Protein AF-A0A924TI58-F1 (afdb_monomer_lite)

Sequence (88 aa):
KEVIDAILAMRILIQFIAQAIGLLLLVKRKGKAHFAWRMPLYPLPALIAIVFWGYIFYSTGTKMMLGGLTVIGLGLLAYFVKERVTAD

pLDDT: mean 74.97, std 7.77, range [42.38, 85.56]

Structure (mmCIF, N/CA/C/O backbone):
data_AF-A0A924TI58-F1
#
_entry.id   AF-A0A924TI58-F1
#
loop_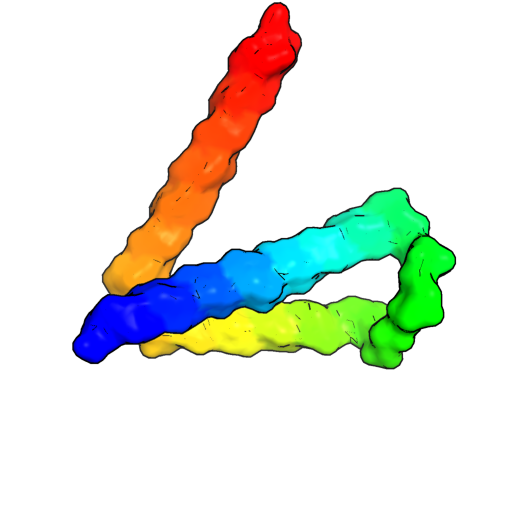
_atom_site.group_PDB
_atom_site.id
_atom_site.type_symbol
_atom_site.label_atom_id
_atom_site.label_alt_id
_atom_site.label_comp_id
_atom_site.label_asym_id
_atom_site.label_entity_id
_atom_site.label_seq_id
_atom_site.pdbx_PDB_ins_code
_atom_site.Cartn_x
_atom_site.Cartn_y
_atom_site.Cartn_z
_atom_site.occupancy
_atom_site.B_iso_or_equiv
_atom_site.auth_seq_id
_atom_site.auth_comp_id
_atom_site.auth_asym_id
_atom_site.auth_atom_id
_atom_site.pdbx_PDB_model_num
ATOM 1 N N . LYS A 1 1 ? 3.423 16.891 17.834 1.00 52.28 1 LYS A N 1
ATOM 2 C CA . LYS A 1 1 ? 2.328 15.899 17.701 1.00 52.28 1 LYS A CA 1
ATOM 3 C C . LYS A 1 1 ? 2.098 15.564 16.231 1.00 52.28 1 LYS A C 1
ATOM 5 O O . LYS A 1 1 ? 2.337 14.422 15.880 1.00 52.28 1 LYS A O 1
ATOM 10 N N . GLU A 1 2 ? 1.883 16.559 15.365 1.00 62.66 2 GLU A N 1
ATOM 11 C CA . GLU A 1 2 ? 1.646 16.335 13.923 1.00 62.66 2 GLU A CA 1
ATOM 12 C C . GLU A 1 2 ? 2.743 15.547 13.175 1.00 62.66 2 GLU A C 1
ATOM 14 O O . GLU A 1 2 ? 2.436 14.758 12.290 1.00 62.66 2 GLU A O 1
ATOM 19 N N . VAL A 1 3 ? 4.020 15.682 13.557 1.00 65.44 3 VAL A N 1
ATOM 20 C CA . VAL A 1 3 ? 5.128 14.939 12.914 1.00 65.44 3 VAL A CA 1
ATOM 21 C C . VAL A 1 3 ? 5.082 13.433 13.211 1.00 65.44 3 VAL A C 1
ATOM 23 O O . VAL A 1 3 ? 5.418 12.624 12.347 1.00 65.44 3 VAL A O 1
ATOM 26 N N . ILE A 1 4 ? 4.658 13.045 14.420 1.00 71.31 4 ILE A N 1
ATOM 27 C CA . ILE A 1 4 ? 4.560 11.630 14.813 1.00 71.31 4 ILE A CA 1
ATOM 28 C C . ILE A 1 4 ? 3.399 10.982 14.062 1.00 71.31 4 ILE A C 1
ATOM 30 O O . ILE A 1 4 ? 3.571 9.903 13.501 1.00 71.31 4 ILE A O 1
ATOM 34 N N . ASP A 1 5 ? 2.267 11.680 13.976 1.00 71.25 5 ASP A N 1
ATOM 35 C CA . ASP A 1 5 ? 1.088 11.212 13.246 1.00 71.25 5 ASP A CA 1
ATOM 36 C C . ASP A 1 5 ? 1.387 11.071 11.742 1.00 71.25 5 ASP A C 1
ATOM 38 O O . ASP A 1 5 ? 1.033 10.065 11.125 1.00 71.25 5 ASP A O 1
ATOM 42 N N . ALA A 1 6 ? 2.139 12.017 11.163 1.00 68.19 6 ALA A N 1
ATOM 43 C CA . ALA A 1 6 ? 2.587 11.962 9.771 1.00 68.19 6 ALA A CA 1
ATOM 44 C C . ALA A 1 6 ? 3.524 10.774 9.483 1.00 68.19 6 ALA A C 1
ATOM 46 O O . ALA A 1 6 ? 3.312 10.033 8.518 1.00 68.19 6 ALA A O 1
ATOM 47 N N . ILE A 1 7 ? 4.541 10.555 10.326 1.00 75.81 7 ILE A N 1
ATOM 48 C CA . ILE A 1 7 ? 5.471 9.421 10.185 1.00 75.81 7 ILE A CA 1
ATOM 49 C C . ILE A 1 7 ? 4.745 8.086 10.385 1.00 75.81 7 ILE A C 1
ATOM 51 O O . ILE A 1 7 ? 5.015 7.123 9.659 1.00 75.81 7 ILE A O 1
ATOM 55 N N . LEU A 1 8 ? 3.809 8.023 11.337 1.00 74.19 8 LEU A N 1
ATOM 56 C CA . LEU A 1 8 ? 3.018 6.827 11.604 1.00 74.19 8 LEU A CA 1
ATOM 57 C C . LEU A 1 8 ? 2.135 6.473 10.399 1.00 74.19 8 LEU A C 1
ATOM 59 O O . LEU A 1 8 ? 2.164 5.333 9.938 1.00 74.19 8 LEU A O 1
ATOM 63 N N . ALA A 1 9 ? 1.428 7.450 9.826 1.00 73.56 9 ALA A N 1
ATOM 64 C CA . ALA A 1 9 ? 0.586 7.239 8.650 1.00 73.56 9 ALA A CA 1
ATOM 65 C C . ALA A 1 9 ? 1.387 6.796 7.416 1.00 73.56 9 ALA A C 1
ATOM 67 O O . ALA A 1 9 ? 0.966 5.891 6.691 1.00 73.56 9 ALA A O 1
ATOM 68 N N . MET A 1 10 ? 2.570 7.383 7.199 1.00 71.44 10 MET A N 1
ATOM 69 C CA . MET A 1 10 ? 3.444 7.012 6.085 1.00 71.44 10 MET A CA 1
ATOM 70 C C . MET A 1 10 ? 3.928 5.559 6.209 1.00 71.44 10 MET A C 1
ATOM 72 O O . MET A 1 10 ? 3.904 4.811 5.227 1.00 71.44 10 MET 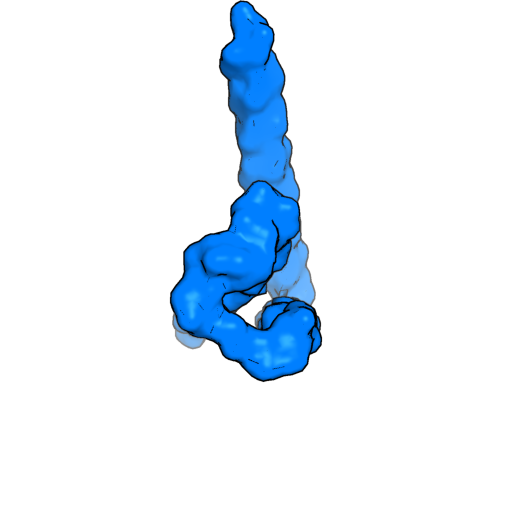A O 1
ATOM 76 N N . ARG A 1 11 ? 4.302 5.125 7.424 1.00 78.25 11 ARG A N 1
ATOM 77 C CA . ARG A 1 11 ? 4.659 3.723 7.689 1.00 78.25 11 ARG A CA 1
ATOM 78 C C . ARG A 1 11 ? 3.484 2.783 7.466 1.00 78.25 11 ARG A C 1
ATOM 80 O O . ARG A 1 11 ? 3.679 1.739 6.856 1.00 78.25 11 ARG A O 1
ATOM 87 N N . ILE A 1 12 ? 2.280 3.154 7.892 1.00 75.00 12 ILE A N 1
ATOM 88 C CA . ILE A 1 12 ? 1.095 2.307 7.725 1.00 75.00 12 ILE A CA 1
ATOM 89 C C . ILE A 1 12 ? 0.812 2.012 6.247 1.00 75.00 12 ILE A C 1
ATOM 91 O O . ILE A 1 12 ? 0.624 0.858 5.855 1.00 75.00 12 ILE A O 1
ATOM 95 N N . LEU A 1 13 ? 0.850 3.049 5.413 1.00 72.75 13 LEU A N 1
ATOM 96 C CA . LEU A 1 13 ? 0.617 2.928 3.977 1.00 72.75 13 LEU A CA 1
ATOM 97 C C . LEU A 1 13 ? 1.675 2.065 3.282 1.00 72.75 13 LEU A C 1
ATOM 99 O O . LEU A 1 13 ? 1.345 1.122 2.564 1.00 72.75 13 LEU A O 1
ATOM 103 N N . ILE A 1 14 ? 2.953 2.377 3.484 1.00 76.81 14 ILE A N 1
ATOM 104 C CA . ILE A 1 14 ? 4.026 1.736 2.715 1.00 76.81 14 ILE A CA 1
ATOM 105 C C . ILE A 1 14 ? 4.351 0.349 3.280 1.00 76.81 14 ILE A C 1
ATOM 107 O O . ILE A 1 14 ? 4.496 -0.610 2.526 1.00 76.81 14 ILE A O 1
ATOM 111 N N . GLN A 1 15 ? 4.459 0.209 4.602 1.00 81.00 15 GLN A N 1
ATOM 112 C CA . GLN A 1 15 ? 4.898 -1.049 5.210 1.00 81.00 15 GLN A CA 1
ATOM 113 C C . GLN A 1 15 ? 3.768 -2.063 5.327 1.00 81.00 15 GLN A C 1
ATOM 115 O O . GLN A 1 15 ? 4.028 -3.237 5.116 1.00 81.00 15 GLN A O 1
ATOM 120 N N . PHE A 1 16 ? 2.526 -1.659 5.604 1.00 82.50 16 PHE A N 1
ATOM 121 C CA . PHE A 1 16 ? 1.445 -2.638 5.736 1.00 82.50 16 PHE A CA 1
ATOM 122 C C . PHE A 1 16 ? 0.637 -2.798 4.451 1.00 82.50 16 PHE A C 1
ATOM 124 O O . PHE A 1 16 ? 0.473 -3.923 3.982 1.00 82.50 16 PHE A O 1
ATOM 131 N N . ILE A 1 17 ? 0.170 -1.705 3.837 1.00 82.69 17 ILE A N 1
ATOM 132 C CA . ILE A 1 17 ? -0.695 -1.804 2.649 1.00 82.69 17 ILE A CA 1
ATOM 133 C C . ILE A 1 17 ? 0.118 -2.200 1.412 1.00 82.69 17 ILE A C 1
ATOM 135 O O . ILE A 1 17 ? -0.218 -3.186 0.752 1.00 82.69 17 ILE A O 1
ATOM 139 N N . ALA A 1 18 ? 1.211 -1.492 1.105 1.00 82.69 18 ALA A N 1
ATOM 140 C CA . ALA A 1 18 ? 1.988 -1.791 -0.100 1.00 82.69 18 ALA A CA 1
ATOM 141 C C . ALA A 1 18 ? 2.662 -3.172 -0.031 1.00 82.69 18 ALA A C 1
ATOM 143 O O . ALA A 1 18 ? 2.672 -3.890 -1.032 1.00 82.69 18 ALA A O 1
ATOM 144 N N . GLN A 1 19 ? 3.151 -3.601 1.140 1.00 82.00 19 GLN A N 1
ATOM 145 C CA . GLN A 1 19 ? 3.689 -4.960 1.293 1.00 82.00 19 GLN A CA 1
ATOM 146 C C . GLN A 1 19 ? 2.606 -6.039 1.189 1.00 82.00 19 GLN A C 1
ATOM 148 O O . GLN A 1 19 ? 2.854 -7.071 0.566 1.00 82.00 19 GLN A O 1
ATOM 153 N N . ALA A 1 20 ? 1.400 -5.813 1.725 1.00 84.50 20 ALA A N 1
ATOM 154 C CA . ALA A 1 20 ? 0.294 -6.759 1.579 1.00 84.50 20 ALA A CA 1
ATOM 155 C C . ALA A 1 20 ? -0.131 -6.916 0.109 1.00 84.50 20 ALA A C 1
ATOM 157 O O . ALA A 1 20 ? -0.290 -8.040 -0.371 1.00 84.50 20 ALA A O 1
ATOM 158 N N . ILE A 1 21 ? -0.237 -5.810 -0.635 1.00 82.88 21 ILE A N 1
ATOM 159 C CA . ILE A 1 21 ? -0.507 -5.834 -2.082 1.00 82.88 21 ILE A CA 1
ATOM 160 C C . ILE A 1 21 ? 0.643 -6.518 -2.834 1.00 82.88 21 ILE A C 1
ATOM 162 O O . ILE A 1 21 ? 0.400 -7.362 -3.697 1.00 82.88 21 ILE A O 1
ATOM 166 N N . GLY A 1 22 ? 1.893 -6.204 -2.483 1.00 84.88 22 GLY A N 1
ATOM 167 C CA . GLY A 1 22 ? 3.081 -6.830 -3.060 1.00 84.88 22 GLY A CA 1
ATOM 168 C C . GLY A 1 22 ? 3.092 -8.345 -2.864 1.00 84.88 22 GLY A C 1
ATOM 169 O O . GLY A 1 22 ? 3.371 -9.084 -3.808 1.00 84.88 22 GLY A O 1
ATOM 170 N N . LEU A 1 23 ? 2.699 -8.822 -1.681 1.00 85.12 23 LEU A N 1
ATOM 171 C CA . LEU A 1 23 ? 2.547 -10.246 -1.397 1.00 85.12 23 LEU A CA 1
ATOM 172 C C . LEU A 1 23 ? 1.445 -10.879 -2.258 1.00 85.12 23 LEU A C 1
ATOM 174 O O . LEU A 1 23 ? 1.678 -11.932 -2.848 1.00 85.12 23 LEU A O 1
ATOM 178 N N . LEU A 1 24 ? 0.275 -10.240 -2.374 1.00 81.56 24 LEU A N 1
ATOM 179 C CA . LEU A 1 24 ? -0.824 -10.725 -3.222 1.00 81.56 24 LEU A CA 1
ATOM 180 C C . LEU A 1 24 ? -0.394 -10.838 -4.694 1.00 81.56 24 LEU A C 1
ATOM 182 O O . LEU A 1 24 ? -0.666 -11.847 -5.351 1.00 81.56 24 LEU A O 1
ATOM 186 N N . LEU A 1 25 ? 0.332 -9.840 -5.203 1.00 82.19 25 LEU A N 1
ATOM 187 C CA . LEU A 1 25 ? 0.863 -9.845 -6.566 1.00 82.19 25 LEU A CA 1
ATOM 188 C C . LEU A 1 25 ? 1.946 -10.919 -6.751 1.00 82.19 25 LEU A C 1
ATOM 190 O O . LEU A 1 25 ? 1.962 -11.610 -7.771 1.00 82.19 25 LEU A O 1
ATOM 194 N N . LEU A 1 26 ? 2.829 -11.095 -5.766 1.00 84.00 26 LEU A N 1
ATOM 195 C CA . LEU A 1 26 ? 3.889 -12.100 -5.801 1.00 84.00 26 LEU A CA 1
ATOM 196 C C . LEU A 1 26 ? 3.320 -13.523 -5.762 1.00 84.00 26 LEU A C 1
ATOM 198 O O . LEU A 1 26 ? 3.772 -14.374 -6.528 1.00 84.00 26 LEU A O 1
ATOM 202 N N . VAL A 1 27 ? 2.284 -13.771 -4.953 1.00 83.19 27 VAL A N 1
ATOM 203 C CA . VAL A 1 27 ? 1.559 -15.051 -4.944 1.00 83.19 27 VAL A CA 1
ATOM 204 C C . VAL A 1 27 ? 0.878 -15.309 -6.287 1.00 83.19 27 VAL A C 1
ATOM 206 O O . VAL A 1 27 ? 0.918 -16.441 -6.767 1.00 83.19 27 VAL A O 1
ATOM 209 N N . LYS A 1 28 ? 0.320 -14.280 -6.938 1.00 79.19 28 LYS A N 1
ATOM 210 C CA . LYS A 1 28 ? -0.249 -14.414 -8.289 1.00 79.19 28 LYS A CA 1
ATOM 211 C C . LYS A 1 28 ? 0.817 -14.754 -9.339 1.00 79.19 28 LYS A C 1
ATOM 213 O O . LYS A 1 28 ? 0.538 -15.537 -10.238 1.00 79.19 28 LYS A O 1
ATOM 218 N N . ARG A 1 29 ? 2.027 -14.187 -9.230 1.00 82.88 29 ARG A N 1
ATOM 219 C CA . ARG A 1 29 ? 3.121 -14.393 -10.201 1.00 82.88 29 ARG A CA 1
ATOM 220 C C . ARG A 1 29 ? 3.878 -15.708 -10.019 1.00 82.88 29 ARG A C 1
ATOM 222 O O . ARG A 1 29 ? 4.175 -16.366 -11.007 1.00 82.88 29 ARG A O 1
ATOM 229 N N . LYS A 1 30 ? 4.232 -16.075 -8.786 1.00 82.06 30 LYS A N 1
ATOM 230 C CA . LYS A 1 30 ? 5.070 -17.256 -8.496 1.00 82.06 30 LYS A CA 1
ATOM 231 C C . LYS A 1 30 ? 4.291 -18.469 -7.986 1.00 82.06 30 LYS A C 1
ATOM 233 O O . LYS A 1 30 ? 4.863 -19.546 -7.845 1.00 82.06 30 LYS A O 1
ATOM 238 N N . GLY A 1 31 ? 2.993 -18.311 -7.735 1.00 76.00 31 GLY A N 1
ATOM 239 C CA . GLY A 1 31 ? 2.134 -19.366 -7.213 1.00 76.00 31 GLY A CA 1
ATOM 240 C C . GLY A 1 31 ? 2.372 -19.654 -5.728 1.00 76.00 31 GLY A C 1
ATOM 241 O O . GLY A 1 31 ? 3.416 -19.352 -5.148 1.00 76.00 31 GLY A O 1
ATOM 242 N N . LYS A 1 32 ? 1.381 -20.281 -5.085 1.00 71.06 32 LYS A N 1
ATOM 243 C CA . LYS A 1 32 ? 1.414 -20.601 -3.644 1.00 71.06 32 LYS A CA 1
ATOM 244 C C . LYS A 1 32 ? 2.518 -21.601 -3.260 1.00 71.06 32 LYS A C 1
ATOM 246 O O . LYS A 1 32 ? 2.869 -21.687 -2.090 1.00 71.06 32 LYS A O 1
ATOM 251 N N . ALA A 1 33 ? 3.060 -22.343 -4.229 1.00 71.19 33 ALA A N 1
ATOM 252 C CA . ALA A 1 33 ? 4.122 -23.327 -4.020 1.00 71.19 33 ALA A CA 1
ATOM 253 C C . ALA A 1 33 ? 5.511 -22.700 -3.794 1.00 71.19 33 ALA A C 1
ATOM 255 O O . ALA A 1 33 ? 6.397 -23.375 -3.285 1.00 71.19 33 ALA A O 1
ATOM 256 N N . HIS A 1 34 ? 5.699 -21.417 -4.131 1.00 76.81 34 HIS A N 1
ATOM 257 C CA . HIS A 1 34 ? 6.971 -20.719 -3.925 1.00 76.81 34 HIS A CA 1
ATOM 258 C C . HIS A 1 34 ? 7.219 -20.319 -2.460 1.00 76.81 34 HIS A C 1
ATOM 260 O O . HIS A 1 34 ? 8.350 -20.025 -2.084 1.00 76.81 34 HIS A O 1
ATOM 266 N N . PHE A 1 35 ? 6.176 -20.294 -1.624 1.00 76.00 35 PHE A N 1
ATOM 267 C CA . PHE A 1 35 ? 6.284 -19.868 -0.232 1.00 76.00 35 PHE A CA 1
ATOM 268 C C . PHE A 1 35 ? 6.443 -21.073 0.695 1.00 76.00 35 PHE A C 1
ATOM 270 O O . PHE A 1 35 ? 5.559 -21.928 0.772 1.00 76.00 35 PHE A O 1
ATOM 277 N N . ALA A 1 36 ? 7.558 -21.108 1.433 1.00 68.94 36 ALA A N 1
ATOM 278 C CA . ALA A 1 36 ? 7.839 -22.134 2.440 1.00 68.94 36 ALA A CA 1
ATOM 279 C C . ALA A 1 36 ? 6.813 -22.119 3.589 1.00 68.94 36 ALA A C 1
ATOM 281 O O . ALA A 1 36 ? 6.481 -23.166 4.139 1.00 68.94 36 ALA A O 1
ATOM 282 N N . TRP A 1 37 ? 6.271 -20.939 3.913 1.00 68.06 37 TRP A N 1
ATOM 283 C CA . TRP A 1 37 ? 5.233 -20.766 4.925 1.00 68.06 37 TRP A CA 1
ATOM 284 C C . TRP A 1 37 ? 3.899 -20.391 4.274 1.00 68.06 37 TRP A C 1
ATOM 286 O O . TRP A 1 37 ? 3.782 -19.366 3.599 1.00 68.06 37 TRP A O 1
ATOM 296 N N . ARG A 1 38 ? 2.883 -21.237 4.463 1.00 67.12 38 ARG A N 1
ATOM 297 C CA . ARG A 1 38 ? 1.537 -21.032 3.915 1.00 67.12 38 ARG A CA 1
ATOM 298 C C . ARG A 1 38 ? 0.678 -20.363 4.979 1.00 67.12 38 ARG A C 1
ATOM 300 O O . ARG A 1 38 ? 0.394 -20.972 6.003 1.00 67.12 38 ARG A O 1
ATOM 307 N N . MET A 1 39 ? 0.245 -19.132 4.725 1.00 74.12 39 MET A N 1
ATOM 308 C CA . MET A 1 39 ? -0.712 -18.457 5.602 1.00 74.12 39 MET A CA 1
ATOM 309 C C . MET A 1 39 ? -2.019 -19.273 5.673 1.00 74.12 39 MET A C 1
ATOM 311 O O . MET A 1 39 ? -2.641 -19.500 4.625 1.00 74.12 39 MET A O 1
ATOM 315 N N . PRO A 1 40 ? -2.470 -19.706 6.865 1.00 70.75 40 PRO A N 1
ATOM 316 C CA . PRO A 1 40 ? -3.797 -20.291 7.012 1.00 70.75 40 PRO A CA 1
ATOM 317 C C . PRO A 1 40 ? -4.853 -19.244 6.607 1.00 70.75 40 PRO A C 1
ATOM 319 O O . PRO A 1 40 ? -4.727 -18.070 6.946 1.00 70.75 40 PRO A O 1
ATOM 322 N N . LEU A 1 41 ? -5.859 -19.654 5.824 1.00 75.44 41 LEU A N 1
ATOM 323 C CA . LEU A 1 41 ? -6.875 -18.785 5.193 1.00 75.44 41 LEU A CA 1
ATOM 324 C C . LEU A 1 41 ? -6.377 -17.780 4.130 1.00 75.44 41 LEU A C 1
ATOM 326 O O . LEU A 1 41 ? -7.081 -16.823 3.812 1.00 75.44 41 LEU A O 1
ATOM 330 N N . TYR A 1 42 ? -5.211 -17.972 3.509 1.00 67.38 42 TYR A N 1
ATOM 331 C CA . TYR A 1 42 ? -4.778 -17.071 2.430 1.00 67.38 42 TYR A CA 1
ATOM 332 C C . TYR A 1 42 ? -5.805 -16.994 1.274 1.00 67.38 42 TYR A C 1
ATOM 334 O O . TYR A 1 42 ? -6.110 -18.045 0.692 1.00 67.38 42 TYR A O 1
ATOM 342 N N . PRO A 1 43 ? -6.294 -15.797 0.868 1.00 75.94 43 PRO A N 1
ATOM 343 C CA . PRO A 1 43 ? -5.760 -14.448 1.136 1.00 75.94 43 PRO A CA 1
ATOM 344 C C . PRO A 1 43 ? -6.531 -13.583 2.166 1.00 75.94 43 PRO A C 1
ATOM 346 O O . PRO A 1 43 ? -6.291 -12.376 2.227 1.00 75.94 43 PRO A O 1
ATOM 349 N N . LEU A 1 44 ? -7.443 -14.144 2.973 1.00 80.25 44 LEU A N 1
ATOM 350 C CA . LEU A 1 44 ? -8.293 -13.368 3.898 1.00 80.25 44 LEU A CA 1
ATOM 351 C C . LEU A 1 44 ? -7.512 -12.454 4.863 1.00 80.25 44 LEU A C 1
ATOM 353 O O . LEU A 1 44 ? -7.851 -11.273 4.932 1.00 80.25 44 LEU A O 1
ATOM 357 N N . PRO A 1 45 ? -6.471 -12.927 5.583 1.00 81.38 45 PRO A N 1
ATOM 358 C CA . PRO A 1 45 ? -5.767 -12.093 6.561 1.00 81.38 45 PRO A CA 1
ATOM 359 C C . PRO A 1 45 ? -5.137 -10.841 5.939 1.00 81.38 45 PRO A C 1
ATOM 361 O O . PRO A 1 45 ? -5.166 -9.767 6.534 1.00 81.38 45 PRO A O 1
ATOM 364 N N . ALA A 1 46 ? -4.610 -10.965 4.716 1.00 83.19 46 ALA A N 1
ATOM 365 C CA . ALA A 1 46 ? -4.011 -9.849 3.990 1.00 83.19 46 ALA A CA 1
ATOM 366 C C . ALA A 1 46 ? -5.065 -8.815 3.564 1.00 83.19 46 ALA A C 1
ATOM 368 O O . ALA A 1 46 ? -4.840 -7.616 3.706 1.00 83.19 46 ALA A O 1
ATOM 369 N N . LEU A 1 47 ? -6.231 -9.269 3.092 1.00 80.50 47 LEU A N 1
ATOM 370 C CA . LEU A 1 47 ? -7.358 -8.392 2.755 1.00 80.50 47 LEU A CA 1
ATOM 371 C C . LEU A 1 47 ? -7.875 -7.638 3.984 1.00 80.50 47 LEU A C 1
ATOM 373 O O . LEU A 1 47 ? -8.062 -6.425 3.916 1.00 80.50 47 LEU A O 1
ATOM 377 N N . ILE A 1 48 ? -8.043 -8.331 5.113 1.00 85.56 48 ILE A N 1
ATOM 378 C CA . ILE A 1 48 ? -8.470 -7.715 6.376 1.00 85.56 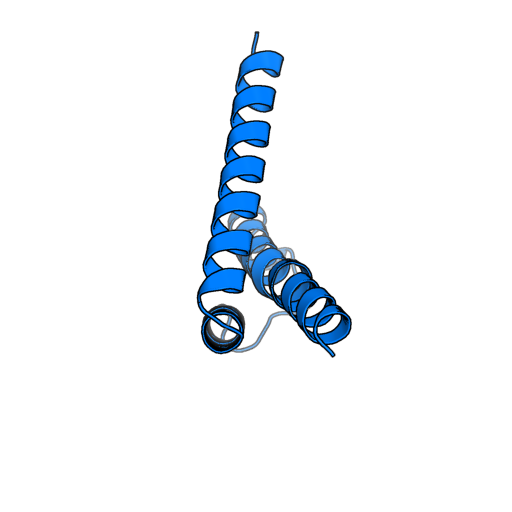48 ILE A CA 1
ATOM 379 C C . ILE A 1 48 ? -7.462 -6.650 6.812 1.00 85.56 48 ILE A C 1
ATOM 381 O O . ILE A 1 48 ? -7.868 -5.542 7.150 1.00 85.56 48 ILE A O 1
ATOM 385 N N . ALA A 1 49 ? -6.159 -6.943 6.744 1.00 83.38 49 ALA A N 1
ATOM 386 C CA . ALA A 1 49 ? -5.121 -5.972 7.075 1.00 83.38 49 ALA A CA 1
ATOM 387 C C . ALA A 1 49 ? -5.204 -4.720 6.186 1.00 83.38 49 ALA A C 1
ATOM 389 O O . ALA A 1 49 ? -5.163 -3.608 6.704 1.00 83.38 49 ALA A O 1
ATOM 390 N N . ILE A 1 50 ? -5.378 -4.880 4.869 1.00 80.62 50 ILE A N 1
ATOM 391 C CA . ILE A 1 50 ? -5.518 -3.746 3.941 1.00 80.62 50 ILE A CA 1
ATOM 392 C C . ILE A 1 50 ? -6.731 -2.883 4.308 1.00 80.62 50 ILE A C 1
ATOM 394 O O . ILE A 1 50 ? -6.608 -1.662 4.383 1.00 80.62 50 ILE A O 1
ATOM 398 N N . VAL A 1 51 ? -7.885 -3.503 4.572 1.00 81.19 51 VAL A N 1
ATOM 399 C CA . VAL A 1 51 ? -9.113 -2.784 4.948 1.00 81.19 51 VAL A CA 1
ATOM 400 C C . VAL A 1 51 ? -8.936 -2.057 6.281 1.00 81.19 51 VAL A C 1
ATOM 402 O O . VAL A 1 51 ? -9.276 -0.881 6.390 1.00 81.19 51 VAL A O 1
ATOM 405 N N . PHE A 1 52 ? -8.360 -2.724 7.279 1.00 84.50 52 PHE A N 1
ATOM 406 C CA . PHE A 1 52 ? -8.170 -2.167 8.615 1.00 84.50 52 PHE A CA 1
ATOM 407 C C . PHE A 1 52 ? -7.206 -0.974 8.605 1.00 84.50 52 PHE A C 1
ATOM 409 O O . PHE A 1 52 ? -7.506 0.083 9.158 1.00 84.50 52 PHE A O 1
ATOM 416 N N . TRP A 1 53 ? -6.075 -1.102 7.910 1.00 82.25 53 TRP A N 1
ATOM 417 C CA . TRP A 1 53 ? -5.115 -0.009 7.766 1.00 82.25 53 TRP A CA 1
ATOM 418 C C . TRP A 1 53 ? -5.649 1.130 6.895 1.00 82.25 53 TRP A C 1
ATOM 420 O O . TRP A 1 53 ? -5.397 2.293 7.205 1.00 82.25 53 TRP A O 1
ATOM 430 N N . GLY A 1 54 ? -6.440 0.822 5.862 1.00 78.31 54 GLY A N 1
ATOM 431 C CA . GLY A 1 54 ? -7.155 1.827 5.074 1.00 78.31 54 GLY A CA 1
ATOM 432 C C . GLY A 1 54 ? -8.155 2.624 5.916 1.00 78.31 54 GLY A C 1
ATOM 433 O O . GLY A 1 54 ? -8.228 3.846 5.796 1.00 78.31 54 GLY A O 1
ATOM 434 N N . TYR A 1 55 ? -8.865 1.957 6.829 1.00 79.00 55 TYR A N 1
ATOM 435 C CA . TYR A 1 55 ? -9.781 2.606 7.767 1.00 79.00 55 TYR A CA 1
ATOM 436 C C . TYR A 1 55 ? -9.052 3.511 8.770 1.00 79.00 55 TYR A C 1
ATOM 438 O O . TYR A 1 55 ? -9.459 4.654 8.978 1.00 79.00 55 TYR A O 1
ATOM 446 N N . ILE A 1 56 ? -7.934 3.052 9.345 1.00 76.81 56 ILE A N 1
ATOM 447 C CA . ILE A 1 56 ? -7.097 3.880 10.232 1.00 76.81 56 ILE A CA 1
ATOM 448 C C . ILE A 1 56 ? -6.578 5.114 9.484 1.00 76.81 56 ILE A C 1
ATOM 450 O O . ILE A 1 56 ? -6.617 6.225 10.017 1.00 76.81 56 ILE A O 1
ATOM 454 N N . PHE A 1 57 ? -6.150 4.943 8.232 1.00 71.12 57 PHE A N 1
ATOM 455 C CA . PHE A 1 57 ? -5.691 6.048 7.396 1.00 71.12 57 PHE A CA 1
ATOM 456 C C . PHE A 1 57 ? -6.802 7.076 7.136 1.00 71.12 57 PHE A C 1
ATOM 458 O O . PHE A 1 57 ? -6.578 8.273 7.312 1.00 71.12 57 PHE A O 1
ATOM 465 N N . TYR A 1 58 ? -8.019 6.620 6.821 1.00 69.75 58 TYR A N 1
ATOM 466 C CA . TYR A 1 58 ? -9.199 7.485 6.711 1.00 69.75 58 TYR A CA 1
ATOM 467 C C . TYR A 1 58 ? -9.473 8.245 8.021 1.00 69.75 58 TYR A C 1
ATOM 469 O O . TYR A 1 58 ? -9.727 9.450 8.013 1.00 69.75 58 TYR A O 1
ATOM 477 N N . SER A 1 59 ? -9.337 7.562 9.160 1.00 72.31 59 SER A N 1
ATOM 478 C CA . SER A 1 59 ? -9.548 8.139 10.491 1.00 72.31 59 SER A CA 1
ATOM 479 C C . SER A 1 59 ? -8.464 9.138 10.928 1.00 72.31 59 SER A C 1
ATOM 481 O O . SER A 1 59 ? -8.675 9.841 11.914 1.00 72.31 59 SER A O 1
ATOM 483 N N . THR A 1 60 ? -7.324 9.228 10.231 1.00 67.38 60 THR A N 1
ATOM 484 C CA . THR A 1 60 ? -6.203 10.120 10.605 1.00 67.38 60 THR A CA 1
ATOM 485 C C . THR A 1 60 ? -6.445 11.580 10.176 1.00 67.38 60 THR A C 1
ATOM 487 O O . THR A 1 60 ? -5.801 12.495 10.680 1.00 67.38 60 THR A O 1
ATOM 490 N N . GLY A 1 61 ? -7.411 11.833 9.285 1.00 65.75 61 GLY A N 1
ATOM 491 C CA . GLY A 1 61 ? -7.854 13.180 8.914 1.00 65.75 61 GLY A CA 1
ATOM 492 C C . GLY A 1 61 ? -7.899 13.399 7.402 1.00 65.75 61 GLY A C 1
ATOM 493 O O . GLY A 1 61 ? -6.939 13.140 6.676 1.00 65.75 61 GLY A O 1
ATOM 494 N N . THR A 1 62 ? -9.020 13.936 6.919 1.00 63.59 62 THR A N 1
ATOM 495 C CA . THR A 1 62 ? -9.347 14.093 5.489 1.00 63.59 62 THR A CA 1
ATOM 496 C C . THR A 1 62 ? -8.304 14.879 4.688 1.00 63.59 62 THR A C 1
ATOM 498 O O . THR A 1 62 ? -8.024 14.518 3.546 1.00 63.59 62 THR A O 1
ATOM 501 N N . LYS A 1 63 ? -7.669 15.901 5.282 1.00 64.25 63 LYS A N 1
ATOM 502 C CA . LYS A 1 63 ? -6.586 16.674 4.637 1.00 64.25 63 LYS A CA 1
ATOM 503 C C . LYS A 1 63 ? -5.338 15.829 4.366 1.00 64.25 63 LYS A C 1
ATOM 505 O O . LYS A 1 63 ? -4.730 15.953 3.306 1.00 64.25 63 LYS A O 1
ATOM 510 N N . MET A 1 64 ? -4.972 14.956 5.301 1.00 63.28 64 MET A N 1
ATOM 511 C CA . MET A 1 64 ? -3.787 14.104 5.182 1.00 63.28 64 MET A CA 1
ATOM 512 C C . MET A 1 64 ? -4.054 12.903 4.271 1.00 63.28 64 MET A C 1
ATOM 514 O O . MET A 1 64 ? -3.183 12.508 3.497 1.00 63.28 64 MET A O 1
ATOM 518 N N . MET A 1 65 ? -5.289 12.392 4.284 1.00 66.69 65 MET A N 1
ATOM 519 C CA . MET A 1 65 ? -5.746 11.356 3.360 1.00 66.69 65 MET A CA 1
ATOM 520 C C . MET A 1 65 ? -5.658 11.808 1.898 1.00 66.69 65 MET A C 1
ATOM 522 O O . MET A 1 65 ? -5.098 11.093 1.067 1.00 66.69 65 MET A O 1
ATOM 526 N N . LEU A 1 66 ? -6.165 13.009 1.592 1.00 66.81 66 LEU A N 1
ATOM 527 C CA . LEU A 1 66 ? -6.068 13.606 0.257 1.00 66.81 66 LEU A CA 1
ATOM 528 C C . LEU A 1 66 ? -4.609 13.821 -0.162 1.00 66.81 66 LEU A C 1
ATOM 530 O O . LEU A 1 66 ? -4.264 13.497 -1.293 1.00 66.81 66 LEU A O 1
ATOM 534 N N . GLY A 1 67 ? -3.750 14.288 0.751 1.00 65.81 67 GLY A N 1
ATOM 535 C CA . GLY A 1 67 ? -2.312 14.427 0.499 1.00 65.81 67 GLY A CA 1
ATOM 536 C C . GLY A 1 67 ? -1.610 13.097 0.190 1.00 65.81 67 GLY A C 1
ATOM 537 O O . GLY A 1 67 ? -0.789 13.022 -0.717 1.00 65.81 67 GLY A O 1
ATOM 538 N N . GLY A 1 68 ? -1.954 12.018 0.897 1.00 65.00 68 GLY A N 1
ATOM 539 C CA . GLY A 1 68 ? -1.409 10.687 0.608 1.00 65.00 68 GLY A CA 1
ATOM 540 C C . GLY A 1 68 ? -1.866 10.145 -0.749 1.00 65.00 68 GLY A C 1
ATOM 541 O O . GLY A 1 68 ? -1.054 9.621 -1.509 1.00 65.00 68 GLY A O 1
ATOM 542 N N . LEU A 1 69 ? -3.148 10.320 -1.086 1.00 68.56 69 LEU A N 1
ATOM 543 C CA . LEU A 1 69 ? -3.716 9.917 -2.377 1.00 68.56 69 LEU A CA 1
ATOM 544 C C . LEU A 1 69 ? -3.094 10.683 -3.550 1.00 68.56 69 LEU A C 1
ATOM 546 O O . LEU A 1 69 ? -2.782 10.069 -4.571 1.00 68.56 69 LEU A O 1
ATOM 550 N N . THR A 1 70 ? -2.866 11.992 -3.408 1.00 74.31 70 THR A N 1
ATOM 551 C CA . THR A 1 70 ? -2.208 12.791 -4.451 1.00 74.31 70 THR A CA 1
ATOM 552 C C . THR A 1 70 ? -0.748 12.395 -4.629 1.00 74.31 70 THR A C 1
ATOM 554 O O . THR A 1 70 ? -0.314 12.246 -5.766 1.00 74.31 70 THR A O 1
ATOM 557 N N . VAL A 1 71 ? 0.001 12.141 -3.551 1.00 74.12 71 VAL A N 1
ATOM 558 C CA . VAL A 1 71 ? 1.400 11.682 -3.637 1.00 74.12 71 VAL A CA 1
ATOM 559 C C . VAL A 1 71 ? 1.501 10.293 -4.269 1.00 74.12 71 VAL A C 1
ATOM 561 O O . VAL A 1 71 ? 2.363 10.073 -5.117 1.00 74.12 71 VAL A O 1
ATOM 564 N N . ILE A 1 72 ? 0.605 9.365 -3.921 1.00 70.62 72 ILE A N 1
ATOM 565 C CA . ILE A 1 72 ? 0.551 8.038 -4.554 1.00 70.62 72 ILE A CA 1
ATOM 566 C C . ILE A 1 72 ? 0.182 8.167 -6.036 1.00 70.62 72 ILE A C 1
ATOM 568 O O . ILE A 1 72 ? 0.819 7.536 -6.878 1.00 70.62 72 ILE A O 1
ATOM 572 N N . GLY A 1 73 ? -0.799 9.011 -6.367 1.00 77.62 73 GLY A N 1
ATOM 573 C CA . GLY A 1 73 ? -1.185 9.296 -7.749 1.00 77.62 73 GLY A CA 1
ATOM 574 C C . GLY A 1 73 ? -0.041 9.903 -8.565 1.00 77.62 73 GLY A C 1
ATOM 575 O O . GLY A 1 73 ? 0.222 9.454 -9.677 1.00 77.62 73 GLY A O 1
ATOM 576 N N . LEU A 1 74 ? 0.694 10.860 -7.994 1.00 79.62 74 LEU A N 1
ATOM 577 C CA . LEU A 1 74 ? 1.887 11.454 -8.603 1.00 79.62 74 LEU A CA 1
ATOM 578 C C . LEU A 1 74 ? 3.017 10.432 -8.762 1.00 79.62 74 LEU A C 1
ATOM 580 O O . LEU A 1 74 ? 3.673 10.417 -9.798 1.00 79.62 74 LEU A O 1
ATOM 584 N N . GLY A 1 75 ? 3.223 9.550 -7.781 1.00 74.44 75 GLY A N 1
ATOM 585 C CA . GLY A 1 75 ? 4.203 8.465 -7.862 1.00 74.44 75 GLY A CA 1
ATOM 586 C C . GLY A 1 75 ? 3.875 7.453 -8.962 1.00 74.44 75 GLY A C 1
ATOM 587 O O . GLY A 1 75 ? 4.765 7.045 -9.707 1.00 74.44 75 GLY A O 1
ATOM 588 N N . LEU A 1 76 ? 2.596 7.096 -9.116 1.00 78.88 76 LEU A N 1
ATOM 589 C CA . LEU A 1 76 ? 2.118 6.255 -10.216 1.00 78.88 76 LEU A CA 1
ATOM 590 C C . LEU A 1 76 ? 2.283 6.955 -11.567 1.00 78.88 76 LEU A C 1
ATOM 592 O O . LEU A 1 76 ? 2.798 6.347 -12.499 1.00 78.88 76 LEU A O 1
ATOM 596 N N . LEU A 1 77 ? 1.905 8.233 -11.671 1.00 81.56 77 LEU A N 1
ATOM 597 C CA . LEU A 1 77 ? 2.101 9.026 -12.887 1.00 81.56 77 LEU A CA 1
ATOM 598 C C . LEU A 1 77 ? 3.580 9.110 -13.270 1.00 81.56 77 LEU A C 1
ATOM 600 O O . LEU A 1 77 ? 3.919 8.851 -14.419 1.00 81.56 77 LEU A O 1
ATOM 604 N N . ALA A 1 78 ? 4.468 9.400 -12.319 1.00 81.50 78 ALA A N 1
ATOM 605 C CA . ALA A 1 78 ? 5.908 9.438 -12.555 1.00 81.50 78 A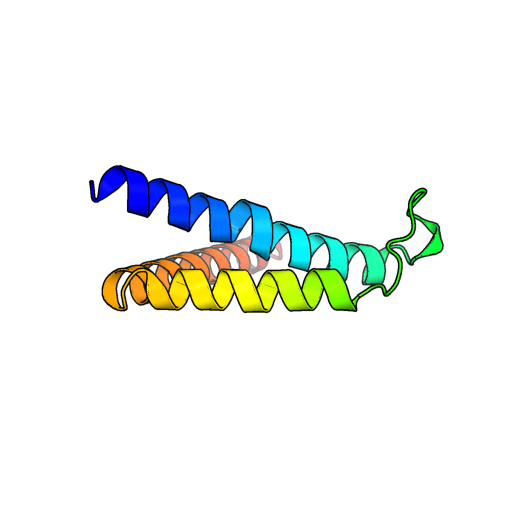LA A CA 1
ATOM 606 C C . ALA A 1 78 ? 6.456 8.073 -13.001 1.00 81.50 78 ALA A C 1
ATOM 608 O O . ALA A 1 78 ? 7.284 8.014 -13.910 1.00 81.50 78 ALA A O 1
ATOM 609 N N . TYR A 1 79 ? 5.975 6.975 -12.408 1.00 78.44 79 TYR A N 1
ATOM 610 C CA . TYR A 1 79 ? 6.334 5.624 -12.836 1.00 78.44 79 TYR A CA 1
ATOM 611 C C . TYR A 1 79 ? 5.891 5.349 -14.277 1.00 78.44 79 TYR A C 1
ATOM 613 O O . TYR A 1 79 ? 6.710 4.919 -15.084 1.00 78.44 79 TYR A O 1
ATOM 621 N N . PHE A 1 80 ? 4.640 5.663 -14.624 1.00 78.38 80 PHE A N 1
ATOM 622 C CA . PHE A 1 80 ? 4.118 5.467 -15.977 1.00 78.38 80 PHE A CA 1
ATOM 623 C C . PHE A 1 80 ? 4.809 6.354 -17.015 1.00 78.38 80 PHE A C 1
ATOM 625 O O . PHE A 1 80 ? 5.086 5.894 -18.119 1.00 78.38 80 PHE A O 1
ATOM 632 N N . VAL A 1 81 ? 5.121 7.608 -16.674 1.00 84.88 81 VAL A N 1
ATOM 633 C CA . VAL A 1 81 ? 5.901 8.501 -17.542 1.00 84.88 81 VAL A CA 1
ATOM 634 C C . VAL A 1 81 ? 7.295 7.925 -17.765 1.00 84.88 81 VAL A C 1
ATOM 636 O O . VAL A 1 81 ? 7.741 7.846 -18.903 1.00 84.88 81 VAL A O 1
ATOM 639 N N . LYS A 1 82 ? 7.968 7.453 -16.711 1.00 80.00 82 LYS A N 1
ATOM 640 C CA . LYS A 1 82 ? 9.275 6.801 -16.841 1.00 80.00 82 LYS A CA 1
ATOM 641 C C . LYS A 1 82 ? 9.194 5.538 -17.701 1.00 80.00 82 LYS A C 1
ATOM 643 O O . LYS A 1 82 ? 10.063 5.327 -18.540 1.00 80.00 82 LYS A O 1
ATOM 648 N N . GLU A 1 83 ? 8.182 4.701 -17.494 1.00 79.81 83 GLU A N 1
ATOM 649 C CA . GLU A 1 83 ? 7.982 3.474 -18.270 1.00 79.81 83 GLU A CA 1
ATOM 650 C C . GLU A 1 8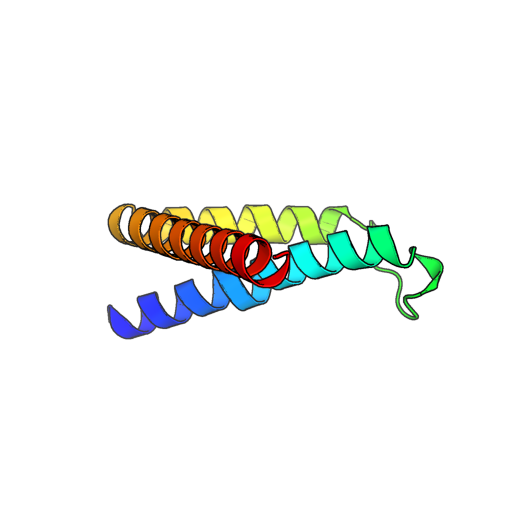3 ? 7.756 3.787 -19.753 1.00 79.81 83 GLU A C 1
ATOM 652 O O . GLU A 1 83 ? 8.359 3.139 -20.598 1.00 79.81 83 GLU A O 1
ATOM 657 N N . ARG A 1 84 ? 6.992 4.841 -20.069 1.00 74.81 84 ARG A N 1
ATOM 658 C CA . ARG A 1 84 ? 6.836 5.351 -21.438 1.00 74.81 84 ARG A CA 1
ATOM 659 C C . ARG A 1 84 ? 8.149 5.865 -22.029 1.00 74.81 84 ARG A C 1
ATOM 661 O O . ARG A 1 84 ? 8.471 5.486 -23.140 1.00 74.81 84 ARG A O 1
ATOM 668 N N . VAL A 1 85 ? 8.911 6.666 -21.283 1.00 78.12 85 VAL A N 1
ATOM 669 C CA . VAL A 1 85 ? 10.190 7.245 -21.743 1.00 78.12 85 VAL A CA 1
ATOM 670 C C . VAL A 1 85 ? 11.295 6.194 -21.897 1.00 78.12 85 VAL A C 1
ATOM 672 O O . VAL A 1 85 ? 12.200 6.382 -22.692 1.00 78.12 85 VAL A O 1
ATOM 675 N N . THR A 1 86 ? 11.252 5.101 -21.130 1.00 70.81 86 THR A N 1
ATOM 676 C CA . THR A 1 86 ? 12.239 4.004 -21.224 1.00 70.81 86 THR A CA 1
ATOM 677 C C . THR A 1 86 ? 11.848 2.965 -22.286 1.00 70.81 86 THR A C 1
ATOM 679 O O . THR A 1 86 ? 12.651 2.095 -22.608 1.00 70.81 86 THR A O 1
ATOM 682 N N . ALA A 1 87 ? 10.603 2.997 -22.772 1.00 58.69 87 ALA A N 1
ATOM 683 C CA . ALA A 1 87 ? 10.116 2.101 -23.819 1.00 58.69 87 A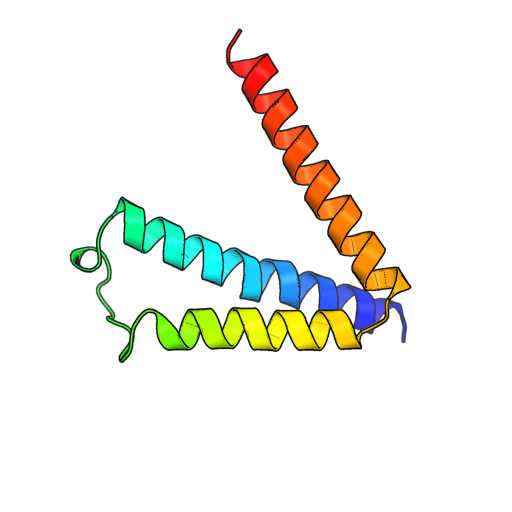LA A CA 1
ATOM 684 C C . ALA A 1 87 ? 10.395 2.617 -25.246 1.00 58.69 87 ALA A C 1
ATOM 686 O O . ALA A 1 87 ? 10.214 1.841 -26.184 1.00 58.69 87 ALA A O 1
ATOM 687 N N . ASP A 1 88 ? 10.834 3.873 -25.383 1.00 42.38 88 ASP A N 1
ATOM 688 C CA . ASP A 1 88 ? 11.391 4.472 -26.607 1.00 42.38 88 ASP A CA 1
ATOM 689 C C . ASP A 1 88 ? 12.931 4.379 -26.603 1.00 42.38 88 ASP A C 1
ATOM 691 O O . ASP A 1 88 ? 13.512 4.155 -27.691 1.00 42.38 88 ASP A O 1
#

Radius of gyration: 15.99 Å; chains: 1; bounding box: 22×40×44 Å

Foldseek 3Di:
DVVVLLVVLVCLCVVQQVVLVVVVVVCVVVNQVVDPDHDVPPPVVSVVSNVVSVVVNPVSDPVVNVVVVVVVVVVVVVVVVVVVVVVD

Secondary structure (DSSP, 8-state):
-HHHHHHHHHHIIIIIIIHHHHHHHHHHHH-GGG-SS--TTTTHHHHHHHHHHHHHHHHT-HHHHHHHHHHHHHHHHHHHHHHHHH--